Protein AF-A0A7K3YCA8-F1 (afdb_monomer_lite)

Radius of gyration: 22.35 Å; chains: 1; bounding box: 54×28×59 Å

Sequence (114 aa):
MKRETWAVLIVLLLAGAAAYAHATNTTEDYSRYNVGWNGTSNFAGREVRDPGAPILILAPDRPFTAEDVGYLQAFLSDGGRVIIADEDGNANRLLADLGSSMRIRPGNLASLDR

Foldseek 3Di:
DVVVVVVVVVVVVVVVVVVVLVVQADCDAPDPRDPVHCPCVPVPDDDDPDLADAAEAAADPDDDDPVNLVVVLVSVVVVHHYHYHHQPFSCVVSCVSSVHPDTHDHDDPDDPPD

pLDDT: mean 86.01, std 12.38, range [53.5, 98.25]

Secondary structure (DSSP, 8-state):
-HHHHHHHHHHHHHHHHHHHHHHH-B--TT-TTBTT--TTTT--------TTSPEEEES--SPPPHHHHHHHHHHHHTT--EEEE-SS-TTHHHHHHTT-------S----S--

Structure (mmCIF, N/CA/C/O backbone):
data_AF-A0A7K3YCA8-F1
#
_entry.id   AF-A0A7K3YCA8-F1
#
loop_
_atom_site.group_PDB
_atom_site.id
_atom_site.type_symbol
_atom_site.label_atom_id
_atom_site.label_alt_id
_atom_site.label_comp_id
_atom_site.label_asym_id
_atom_site.label_entity_id
_atom_site.label_seq_id
_atom_site.pdbx_PDB_ins_code
_atom_site.Cartn_x
_atom_site.Cartn_y
_atom_site.Cartn_z
_atom_site.occupancy
_atom_site.B_iso_or_equiv
_atom_site.auth_seq_id
_atom_site.auth_comp_id
_atom_site.auth_asym_id
_atom_site.auth_atom_id
_atom_site.pdbx_PDB_model_num
ATOM 1 N N . MET A 1 1 ? 33.140 10.743 -40.208 1.00 62.88 1 MET A N 1
ATOM 2 C CA . MET A 1 1 ? 34.084 10.449 -39.102 1.00 62.88 1 MET A CA 1
ATOM 3 C C . MET A 1 1 ? 33.473 10.743 -37.730 1.00 62.88 1 MET A C 1
ATOM 5 O O . MET A 1 1 ? 33.043 9.813 -37.071 1.00 62.88 1 MET A O 1
ATOM 9 N N . LYS A 1 2 ? 33.330 12.010 -37.292 1.00 83.94 2 LYS A N 1
ATOM 10 C CA . LYS A 1 2 ? 32.815 12.326 -35.934 1.00 83.94 2 LYS A CA 1
ATOM 11 C C . LYS A 1 2 ? 31.417 11.756 -35.645 1.00 83.94 2 LYS A C 1
ATOM 13 O O . LYS A 1 2 ? 31.180 11.252 -34.556 1.00 83.94 2 LYS A O 1
ATOM 18 N N . ARG A 1 3 ? 30.497 11.814 -36.616 1.00 89.81 3 ARG A N 1
ATOM 19 C CA . ARG A 1 3 ? 29.118 11.317 -36.457 1.00 89.81 3 ARG A CA 1
ATOM 20 C C . ARG A 1 3 ? 29.043 9.792 -36.346 1.00 89.81 3 ARG A C 1
ATOM 22 O O . ARG A 1 3 ? 28.285 9.307 -35.518 1.00 89.81 3 ARG A O 1
ATOM 29 N N . GLU A 1 4 ? 29.832 9.051 -37.132 1.00 93.12 4 GLU A N 1
ATOM 30 C CA . GLU A 1 4 ? 29.890 7.587 -36.998 1.00 93.12 4 GLU A CA 1
ATOM 31 C C . GLU A 1 4 ? 30.492 7.189 -35.647 1.00 93.12 4 GLU A C 1
ATOM 33 O O . GLU A 1 4 ? 29.953 6.314 -34.983 1.00 93.12 4 GLU A O 1
ATOM 38 N N . THR A 1 5 ? 31.547 7.877 -35.191 1.00 94.62 5 THR A N 1
ATOM 39 C CA . THR A 1 5 ? 32.124 7.640 -33.859 1.00 94.62 5 THR A CA 1
ATOM 40 C C . THR A 1 5 ? 31.094 7.860 -32.751 1.00 94.62 5 THR A C 1
ATOM 42 O O . THR A 1 5 ? 30.948 7.007 -31.884 1.00 94.62 5 THR A O 1
ATOM 45 N N . TRP A 1 6 ? 30.329 8.956 -32.797 1.00 96.12 6 TRP A N 1
ATOM 46 C CA . TRP A 1 6 ? 29.247 9.197 -31.835 1.00 96.12 6 TRP A CA 1
ATOM 47 C C . TRP A 1 6 ? 28.152 8.132 -31.899 1.00 96.12 6 TRP A C 1
ATOM 49 O O . TRP A 1 6 ? 27.695 7.675 -30.855 1.00 96.12 6 TRP A O 1
ATOM 59 N N . ALA A 1 7 ? 27.761 7.703 -33.101 1.00 96.50 7 ALA A N 1
ATOM 60 C CA . ALA A 1 7 ? 26.775 6.640 -33.265 1.00 96.50 7 ALA A CA 1
ATOM 61 C C . ALA A 1 7 ? 27.259 5.324 -32.637 1.00 96.50 7 ALA A C 1
ATOM 63 O O . ALA A 1 7 ? 26.520 4.703 -31.879 1.00 96.50 7 ALA A O 1
ATOM 64 N N . VAL A 1 8 ? 28.515 4.936 -32.881 1.00 97.19 8 VAL A N 1
ATOM 65 C CA . VAL A 1 8 ? 29.123 3.741 -32.276 1.00 97.19 8 VAL A CA 1
ATOM 66 C C . VAL A 1 8 ? 29.162 3.854 -30.752 1.00 97.19 8 VAL A C 1
ATOM 68 O O . VAL A 1 8 ? 28.784 2.911 -30.065 1.00 97.19 8 VAL A O 1
ATOM 71 N N . LEU A 1 9 ? 29.557 5.009 -30.208 1.00 97.44 9 LEU A N 1
ATOM 72 C CA . LEU A 1 9 ? 29.592 5.225 -28.759 1.00 97.44 9 LEU A CA 1
ATOM 73 C C . LEU A 1 9 ? 28.202 5.119 -28.119 1.00 97.44 9 LEU A C 1
ATOM 75 O O . LEU A 1 9 ? 28.067 4.494 -27.071 1.00 97.44 9 LEU A O 1
ATOM 79 N N . ILE A 1 10 ? 27.168 5.678 -28.754 1.00 97.81 10 ILE A N 1
ATOM 80 C CA . ILE A 1 10 ? 25.784 5.568 -28.273 1.00 97.81 10 ILE A CA 1
ATOM 81 C C . ILE A 1 10 ? 25.324 4.108 -28.293 1.00 97.81 10 ILE A C 1
ATOM 83 O O . ILE A 1 10 ? 24.750 3.641 -27.314 1.00 97.81 10 ILE A O 1
ATOM 87 N N . VAL A 1 11 ? 25.607 3.369 -29.369 1.00 98.06 11 VAL A N 1
ATOM 88 C CA . VAL A 1 11 ? 25.250 1.945 -29.463 1.00 98.06 11 VAL A CA 1
ATOM 89 C C . VAL A 1 11 ? 25.939 1.132 -28.369 1.00 98.06 11 VAL A C 1
ATOM 91 O O . VAL A 1 11 ? 25.283 0.330 -27.710 1.00 98.06 11 VAL A O 1
ATOM 94 N N . LEU A 1 12 ? 27.232 1.364 -28.125 1.00 98.12 12 LEU A N 1
ATOM 95 C CA . LEU A 1 12 ? 27.971 0.685 -27.058 1.00 98.12 12 LEU A CA 1
ATOM 96 C C . LEU A 1 12 ? 27.422 1.027 -25.668 1.00 98.12 12 LEU A C 1
ATOM 98 O O . LEU A 1 12 ? 27.290 0.134 -24.834 1.00 98.12 12 LEU A O 1
ATOM 102 N N . LEU A 1 13 ? 27.058 2.290 -25.429 1.00 98.25 13 LEU A N 1
ATOM 103 C CA . LEU A 1 13 ? 26.440 2.720 -24.175 1.00 98.25 13 LEU A CA 1
ATOM 104 C C . LEU A 1 13 ? 25.092 2.017 -23.947 1.00 98.25 13 LEU A C 1
ATOM 106 O O . LEU A 1 13 ? 24.854 1.486 -22.865 1.00 98.25 13 LEU A O 1
ATOM 110 N N . LEU A 1 14 ? 24.231 1.975 -24.968 1.00 98.19 14 LEU A N 1
ATOM 111 C CA . LEU A 1 14 ? 22.928 1.308 -24.895 1.00 98.19 14 LEU A CA 1
ATOM 112 C C . LEU A 1 14 ? 23.073 -0.205 -24.690 1.00 98.19 14 LEU A C 1
ATOM 114 O O . LEU A 1 14 ? 22.373 -0.776 -23.857 1.00 98.19 14 LEU A O 1
ATOM 118 N N . ALA A 1 15 ? 24.004 -0.848 -25.399 1.00 97.75 15 ALA A N 1
ATOM 119 C CA . ALA A 1 15 ? 24.292 -2.270 -25.231 1.00 97.75 15 ALA A CA 1
ATOM 120 C C . ALA A 1 15 ? 24.815 -2.579 -23.819 1.00 97.75 15 ALA A C 1
ATOM 122 O O . ALA A 1 15 ? 24.367 -3.537 -23.193 1.00 97.75 15 ALA A O 1
ATOM 123 N N . GLY A 1 16 ? 25.711 -1.738 -23.292 1.00 98.06 16 GLY A N 1
ATOM 124 C CA . GLY A 1 16 ? 26.203 -1.847 -21.920 1.00 98.06 16 GLY A CA 1
ATOM 125 C C . GLY A 1 16 ? 25.090 -1.684 -20.883 1.00 98.06 16 GLY A C 1
ATOM 126 O O . GLY A 1 16 ? 25.000 -2.485 -19.956 1.00 98.06 16 GLY A O 1
ATOM 127 N N . ALA A 1 17 ? 24.199 -0.706 -21.068 1.00 96.38 17 ALA A N 1
ATOM 128 C CA . ALA A 1 17 ? 23.043 -0.506 -20.196 1.00 96.38 17 ALA A CA 1
ATOM 129 C C . ALA A 1 17 ? 22.078 -1.705 -20.224 1.00 96.38 17 ALA A C 1
ATOM 131 O O . ALA A 1 17 ? 21.619 -2.145 -19.171 1.00 96.38 17 ALA A O 1
ATOM 132 N N . ALA A 1 18 ? 21.813 -2.272 -21.406 1.00 94.00 18 ALA A N 1
ATOM 133 C CA . ALA A 1 18 ? 20.970 -3.457 -21.553 1.00 94.00 18 ALA A CA 1
ATOM 134 C C . ALA A 1 18 ? 21.592 -4.697 -20.888 1.00 94.00 18 ALA A C 1
ATOM 136 O O . ALA A 1 18 ? 20.906 -5.412 -20.158 1.00 94.00 18 ALA A O 1
ATOM 137 N N . ALA A 1 19 ? 22.894 -4.929 -21.088 1.00 95.19 19 ALA A N 1
ATOM 138 C CA . ALA A 1 19 ? 23.615 -6.028 -20.451 1.00 95.19 19 ALA A CA 1
ATOM 139 C C . ALA A 1 19 ? 23.637 -5.889 -18.921 1.00 95.19 19 ALA A C 1
ATOM 141 O O . ALA A 1 19 ? 23.417 -6.870 -18.214 1.00 95.19 19 ALA A O 1
ATOM 142 N N . TYR A 1 20 ? 23.842 -4.670 -18.413 1.00 94.44 20 TYR A N 1
ATOM 143 C CA . TYR A 1 20 ? 23.772 -4.382 -16.983 1.00 94.44 20 TYR A CA 1
ATOM 144 C C . TYR A 1 20 ? 22.381 -4.691 -16.420 1.00 94.44 20 TYR A C 1
ATOM 146 O O . TYR A 1 20 ? 22.271 -5.476 -15.486 1.00 94.44 20 TYR A O 1
ATOM 154 N N . ALA A 1 21 ? 21.318 -4.160 -17.037 1.00 89.25 21 ALA A N 1
ATOM 155 C CA . ALA A 1 21 ? 19.945 -4.407 -16.601 1.00 89.25 21 ALA A CA 1
ATOM 156 C C . ALA A 1 21 ? 19.571 -5.900 -16.623 1.00 89.25 21 ALA A C 1
ATOM 158 O O . ALA A 1 21 ? 18.866 -6.360 -15.731 1.00 89.25 21 ALA A O 1
ATOM 159 N N . HIS A 1 22 ? 20.053 -6.662 -17.610 1.00 87.31 22 HIS A N 1
ATOM 160 C CA . HIS A 1 22 ? 19.850 -8.111 -17.670 1.00 87.31 22 HIS A CA 1
ATOM 161 C C . HIS A 1 22 ? 20.590 -8.857 -16.550 1.00 87.31 22 HIS A C 1
ATOM 163 O O . HIS A 1 22 ? 20.051 -9.802 -15.989 1.00 87.31 22 HIS A O 1
ATOM 169 N N . ALA A 1 23 ? 21.809 -8.430 -16.208 1.00 90.50 23 ALA A N 1
ATOM 170 C CA . ALA A 1 23 ? 22.617 -9.073 -15.174 1.00 90.50 23 ALA A CA 1
ATOM 171 C C . ALA A 1 23 ? 22.171 -8.732 -13.741 1.00 90.50 23 ALA A C 1
ATOM 173 O O . ALA A 1 23 ? 22.493 -9.476 -12.816 1.00 90.50 23 ALA A O 1
ATOM 174 N N . THR A 1 24 ? 21.475 -7.608 -13.538 1.00 87.62 24 THR A N 1
ATOM 175 C CA . THR A 1 24 ? 21.082 -7.134 -12.198 1.00 87.62 24 THR A CA 1
ATOM 176 C C . THR A 1 24 ? 19.604 -7.301 -11.870 1.00 87.62 24 THR A C 1
ATOM 178 O O . THR A 1 24 ? 19.228 -7.075 -10.722 1.00 87.62 24 THR A O 1
ATOM 181 N N . ASN A 1 25 ? 18.772 -7.671 -12.844 1.00 87.38 25 ASN A N 1
ATOM 182 C CA . ASN A 1 25 ? 17.342 -7.891 -12.648 1.00 87.38 25 ASN A CA 1
ATOM 183 C C . ASN A 1 25 ? 16.977 -9.350 -12.931 1.00 87.38 25 ASN A C 1
ATOM 185 O O . ASN A 1 25 ? 17.675 -10.057 -13.651 1.00 87.38 25 ASN A O 1
ATOM 189 N N . THR A 1 26 ? 15.846 -9.792 -12.394 1.00 83.19 26 THR A N 1
ATOM 190 C CA . THR A 1 26 ? 15.267 -11.109 -12.685 1.00 83.19 26 THR A CA 1
ATOM 191 C C . THR A 1 26 ? 13.787 -10.974 -13.019 1.00 83.19 26 THR A C 1
ATOM 193 O O . THR A 1 26 ? 13.174 -9.950 -12.744 1.00 83.19 26 THR A O 1
ATOM 196 N N . THR A 1 27 ? 13.204 -12.004 -13.618 1.00 84.06 27 THR A N 1
ATOM 197 C CA . THR A 1 27 ? 11.750 -12.132 -13.785 1.00 84.06 27 THR A CA 1
ATOM 198 C C . THR A 1 27 ? 11.150 -13.138 -12.806 1.00 84.06 27 THR A C 1
ATOM 200 O O . THR A 1 27 ? 9.968 -13.439 -12.909 1.00 84.06 27 THR A O 1
ATOM 203 N N . GLU A 1 28 ? 11.950 -13.696 -11.890 1.00 82.81 28 GLU A N 1
ATOM 204 C CA . GLU A 1 28 ? 11.463 -14.620 -10.864 1.00 82.81 28 GLU A CA 1
ATOM 205 C C . GLU A 1 28 ? 10.425 -13.947 -9.955 1.00 82.81 28 GLU A C 1
ATOM 207 O O . GLU A 1 28 ? 10.622 -12.824 -9.471 1.00 82.81 28 GLU A O 1
ATOM 212 N N . ASP A 1 29 ? 9.322 -14.655 -9.713 1.00 78.56 29 ASP A N 1
ATOM 213 C CA . ASP A 1 29 ? 8.256 -14.215 -8.817 1.00 78.56 29 ASP A CA 1
ATOM 214 C C . ASP A 1 29 ? 8.797 -13.983 -7.401 1.00 78.56 29 ASP A C 1
ATOM 216 O O . ASP A 1 29 ? 9.639 -14.736 -6.909 1.00 78.56 29 ASP A O 1
ATOM 220 N N . TYR A 1 30 ? 8.301 -12.942 -6.730 1.00 72.06 30 TYR A N 1
ATOM 221 C CA . TYR A 1 30 ? 8.695 -12.571 -5.359 1.00 72.06 30 TYR A CA 1
ATOM 222 C C . TYR A 1 30 ? 10.195 -12.273 -5.152 1.00 72.06 30 TYR A C 1
ATOM 224 O O . TYR A 1 30 ? 10.638 -12.118 -4.010 1.00 72.06 30 TYR A O 1
ATOM 232 N N . SER A 1 31 ? 10.995 -12.143 -6.217 1.00 77.19 31 SER A N 1
ATOM 233 C CA . SER A 1 31 ? 12.390 -11.708 -6.102 1.00 77.19 31 SER A CA 1
ATOM 234 C C . SER A 1 31 ? 12.500 -10.193 -6.001 1.00 77.19 31 SER A C 1
ATOM 236 O O . SER A 1 31 ? 11.951 -9.465 -6.823 1.00 77.19 31 SER A O 1
ATOM 238 N N . ARG A 1 32 ? 13.264 -9.686 -5.026 1.00 74.12 32 ARG A N 1
ATOM 239 C CA . ARG A 1 32 ? 13.506 -8.237 -4.852 1.00 74.12 32 ARG A CA 1
ATOM 240 C C . ARG A 1 32 ? 14.195 -7.571 -6.053 1.00 74.12 32 ARG A C 1
ATOM 242 O O . ARG A 1 32 ? 14.271 -6.349 -6.103 1.00 74.12 32 ARG A O 1
ATOM 249 N N . TYR A 1 33 ? 14.744 -8.373 -6.967 1.00 77.69 33 TYR A N 1
ATOM 250 C CA . TYR A 1 33 ? 15.376 -7.930 -8.212 1.00 77.69 33 TYR A CA 1
ATOM 251 C C . TYR A 1 33 ? 14.419 -8.007 -9.413 1.00 77.69 33 TYR A C 1
ATOM 253 O O . TYR A 1 33 ? 14.824 -7.747 -10.546 1.00 77.69 33 TYR A O 1
ATOM 261 N N . ASN A 1 34 ? 13.156 -8.376 -9.186 1.00 81.62 34 ASN A N 1
ATOM 262 C CA . ASN A 1 34 ? 12.116 -8.330 -10.198 1.00 81.62 34 ASN A CA 1
ATOM 263 C C . ASN A 1 34 ? 11.534 -6.921 -10.303 1.00 81.62 34 ASN A C 1
ATOM 265 O O . ASN A 1 34 ? 10.777 -6.475 -9.446 1.00 81.62 34 ASN A O 1
ATOM 269 N N . VAL A 1 35 ? 11.892 -6.224 -11.383 1.00 76.62 35 VAL A N 1
ATOM 270 C CA . VAL A 1 35 ? 11.429 -4.855 -11.671 1.00 76.62 35 VAL A CA 1
ATOM 271 C C . VAL A 1 35 ? 9.932 -4.773 -11.975 1.00 7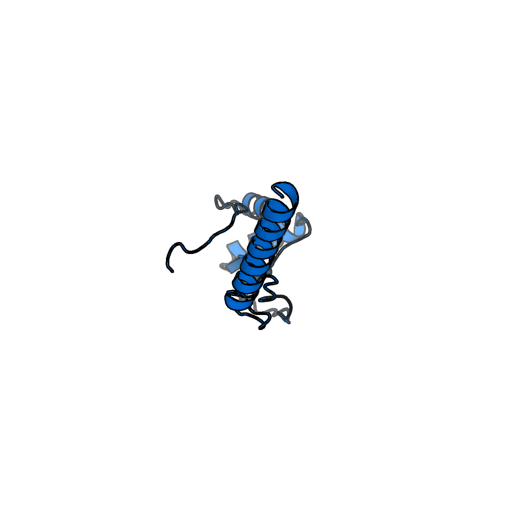6.62 35 VAL A C 1
ATOM 273 O O . VAL A 1 35 ? 9.357 -3.697 -11.874 1.00 76.62 35 VAL A O 1
ATOM 276 N N . GLY A 1 36 ? 9.298 -5.894 -12.327 1.00 74.62 36 GLY A N 1
ATOM 277 C CA . GLY A 1 36 ? 7.847 -6.020 -12.461 1.00 74.62 36 GLY A CA 1
ATOM 278 C C . GLY A 1 36 ? 7.172 -6.557 -11.199 1.00 74.62 36 GLY A C 1
ATOM 279 O O . GLY A 1 36 ? 6.093 -7.124 -11.329 1.00 74.62 36 GLY A O 1
ATOM 280 N N . TRP A 1 37 ? 7.843 -6.454 -10.038 1.00 68.88 37 TRP A N 1
ATOM 281 C CA . TRP A 1 37 ? 7.479 -7.022 -8.734 1.00 68.88 37 TRP A CA 1
ATOM 282 C C . TRP A 1 37 ? 6.000 -7.396 -8.608 1.00 68.88 37 TRP A C 1
ATOM 284 O O . TRP A 1 37 ? 5.119 -6.545 -8.514 1.00 68.88 37 TRP A O 1
ATOM 294 N N . ASN A 1 38 ? 5.748 -8.699 -8.553 1.00 67.12 38 ASN A N 1
ATOM 295 C CA . ASN A 1 38 ? 4.413 -9.281 -8.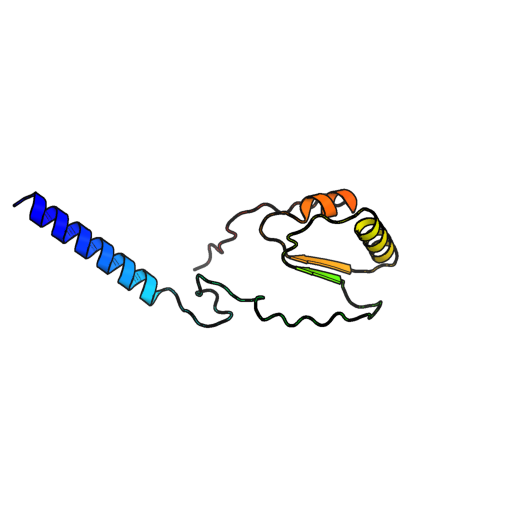497 1.00 67.12 38 ASN A CA 1
ATOM 296 C C . ASN A 1 38 ? 4.096 -9.892 -7.122 1.00 67.12 38 ASN A C 1
ATOM 298 O O . ASN A 1 38 ? 3.284 -10.813 -7.007 1.00 67.12 38 ASN A O 1
ATOM 302 N N . GLY A 1 39 ? 4.761 -9.409 -6.067 1.00 65.88 39 GLY A N 1
ATOM 303 C CA . GLY A 1 39 ? 4.822 -10.090 -4.773 1.00 65.88 39 GLY A CA 1
ATOM 304 C C . GLY A 1 39 ? 3.482 -10.295 -4.059 1.00 65.88 39 GLY A C 1
ATOM 305 O O . GLY A 1 39 ? 3.383 -11.130 -3.165 1.00 65.88 39 GLY A O 1
ATOM 306 N N . THR A 1 40 ? 2.438 -9.570 -4.455 1.00 64.88 40 THR A N 1
ATOM 307 C CA . THR A 1 40 ? 1.058 -9.778 -3.995 1.00 64.88 40 THR A CA 1
ATOM 308 C C . THR A 1 40 ? 0.080 -10.064 -5.134 1.00 64.88 40 THR A C 1
ATOM 310 O O . THR A 1 40 ? -1.101 -10.272 -4.877 1.00 64.88 40 THR A O 1
ATOM 313 N N . SER A 1 41 ? 0.535 -10.145 -6.387 1.00 63.50 41 SER A N 1
ATOM 314 C CA . SER A 1 41 ? -0.330 -10.370 -7.557 1.00 63.50 41 SER A CA 1
ATOM 315 C C . SER A 1 41 ? -1.035 -11.726 -7.517 1.00 63.50 41 SER A C 1
ATOM 317 O O . SER A 1 41 ? -2.143 -11.863 -8.021 1.00 63.50 41 SER A O 1
ATOM 319 N N . ASN A 1 42 ? -0.404 -12.711 -6.873 1.00 59.16 42 ASN A N 1
ATOM 320 C CA . ASN A 1 42 ? -0.968 -14.033 -6.604 1.00 59.16 42 ASN A CA 1
ATOM 321 C C . ASN A 1 42 ? -1.451 -14.180 -5.149 1.00 59.16 42 ASN A C 1
ATOM 323 O O . ASN A 1 42 ? -1.649 -15.306 -4.687 1.00 59.16 42 ASN A O 1
ATOM 327 N N . PHE A 1 43 ? -1.618 -13.081 -4.397 1.00 67.12 43 PHE A N 1
ATOM 328 C CA . PHE A 1 43 ? -2.221 -13.136 -3.067 1.00 67.12 43 PHE A CA 1
ATOM 329 C C . PHE A 1 43 ? -3.690 -13.550 -3.205 1.00 67.12 43 PHE A C 1
ATOM 331 O O . PHE A 1 43 ? -4.598 -12.729 -3.302 1.00 67.12 43 PHE A O 1
ATOM 338 N N . ALA A 1 44 ? -3.923 -14.862 -3.201 1.00 58.62 44 ALA A N 1
ATOM 339 C CA . ALA A 1 44 ? -5.234 -15.479 -3.092 1.00 58.62 44 ALA A CA 1
ATOM 340 C C . ALA A 1 44 ? -5.712 -15.391 -1.634 1.00 58.62 44 ALA A C 1
ATOM 342 O O . ALA A 1 44 ? -5.910 -16.400 -0.954 1.00 58.62 44 ALA A O 1
ATOM 343 N N . GLY A 1 45 ? -5.823 -14.165 -1.120 1.00 62.19 45 GLY A N 1
ATOM 344 C CA . GLY A 1 45 ? -6.387 -13.912 0.195 1.00 62.19 45 GLY A CA 1
ATOM 345 C C . GLY A 1 45 ? -7.818 -14.431 0.238 1.00 62.19 45 GLY A C 1
ATOM 346 O O . GLY A 1 45 ? -8.652 -14.055 -0.581 1.00 62.19 45 GLY A O 1
ATOM 347 N N . ARG A 1 46 ? -8.114 -15.313 1.192 1.00 62.16 46 ARG A N 1
ATOM 348 C CA . ARG A 1 46 ? -9.493 -15.672 1.522 1.00 62.16 46 ARG A CA 1
ATOM 349 C C . ARG A 1 46 ? -9.980 -14.709 2.594 1.00 62.16 46 ARG A C 1
ATOM 351 O O . ARG A 1 46 ? -9.284 -14.521 3.588 1.00 62.16 46 ARG A O 1
ATOM 358 N N . GLU A 1 47 ? -11.176 -14.152 2.427 1.00 65.00 47 GLU A N 1
ATOM 359 C CA . GLU A 1 47 ? -11.855 -13.449 3.517 1.00 65.00 47 GLU A CA 1
ATOM 360 C C . GLU A 1 47 ? -12.043 -14.433 4.680 1.00 65.00 47 GLU A C 1
ATOM 362 O O . GLU A 1 47 ? -12.742 -15.443 4.563 1.00 65.00 47 GLU A O 1
ATOM 367 N N . VAL A 1 48 ? -11.361 -14.177 5.794 1.00 66.62 48 VAL A N 1
ATOM 368 C CA . VAL A 1 48 ? -11.521 -14.940 7.030 1.00 66.62 48 VAL A CA 1
ATOM 369 C C . VAL A 1 48 ? -12.339 -14.085 7.983 1.00 66.62 48 VAL A C 1
ATOM 371 O O . VAL A 1 48 ? -11.895 -13.024 8.408 1.00 66.62 48 VAL A O 1
ATOM 374 N N . ARG A 1 49 ? -13.535 -14.559 8.335 1.00 64.62 49 ARG A N 1
ATOM 375 C CA . ARG A 1 49 ? -14.372 -13.955 9.379 1.00 64.62 49 ARG A CA 1
ATOM 376 C C . ARG A 1 49 ? -14.031 -14.571 10.728 1.00 64.62 49 ARG A C 1
ATOM 378 O O . ARG A 1 49 ? -14.831 -15.296 11.310 1.00 64.62 49 ARG A O 1
ATOM 385 N N . ASP A 1 50 ? -12.808 -14.327 11.172 1.00 73.56 50 ASP A N 1
ATOM 386 C CA . ASP A 1 50 ? -12.382 -14.614 12.536 1.00 73.56 50 ASP A CA 1
ATOM 387 C C . ASP A 1 50 ? -12.334 -13.279 13.292 1.00 73.56 50 ASP A C 1
ATOM 389 O O . ASP A 1 50 ? -11.522 -12.424 12.934 1.00 73.56 50 ASP A O 1
ATOM 393 N N . PRO A 1 51 ? -13.190 -13.064 14.307 1.00 67.94 51 PRO A N 1
ATOM 394 C CA . PRO A 1 51 ? -13.222 -11.810 15.056 1.00 67.94 51 PRO A CA 1
ATOM 395 C C . PRO A 1 51 ? -11.898 -11.475 15.767 1.00 67.94 51 PRO A C 1
ATOM 397 O O . PRO A 1 51 ? -11.697 -10.321 16.135 1.00 67.94 51 PRO A O 1
ATOM 400 N N . GLY A 1 52 ? -10.979 -12.436 15.944 1.00 77.50 52 GLY A N 1
ATOM 401 C CA . GLY A 1 52 ? -9.635 -12.183 16.482 1.00 77.50 52 GLY A CA 1
ATOM 402 C C . GLY A 1 52 ? -8.562 -11.856 15.432 1.00 77.50 52 GLY A C 1
ATOM 403 O O . GLY A 1 52 ? -7.465 -11.390 15.786 1.00 77.50 52 GLY A O 1
ATOM 404 N N . ALA A 1 53 ? -8.839 -12.106 14.149 1.00 86.75 53 ALA A N 1
ATOM 405 C CA . ALA A 1 53 ? -7.883 -11.901 13.070 1.00 86.75 53 ALA A CA 1
ATOM 406 C C . ALA A 1 53 ? -7.781 -10.416 12.679 1.00 86.75 53 ALA A C 1
ATOM 408 O O . ALA A 1 53 ? -8.768 -9.684 12.734 1.00 86.75 53 ALA A O 1
ATOM 409 N N . PRO A 1 54 ? -6.589 -9.939 12.278 1.00 90.31 54 PRO A N 1
ATOM 410 C CA . PRO A 1 54 ? -6.451 -8.588 11.759 1.00 90.31 54 PRO A CA 1
ATOM 411 C C . PRO A 1 54 ? -7.140 -8.440 10.396 1.00 90.31 54 PRO A C 1
ATOM 413 O O . PRO A 1 54 ? -7.101 -9.348 9.565 1.00 90.31 54 PRO A O 1
ATOM 416 N N . ILE A 1 55 ? -7.695 -7.257 10.137 1.00 91.25 55 ILE A N 1
ATOM 417 C CA . ILE A 1 55 ? -8.174 -6.867 8.807 1.00 91.25 55 ILE A CA 1
ATOM 418 C C . ILE A 1 55 ? -6.981 -6.362 7.995 1.00 91.25 55 ILE A C 1
ATOM 420 O O . ILE A 1 55 ? -6.270 -5.462 8.439 1.00 91.25 55 ILE A O 1
ATOM 424 N N . LEU A 1 56 ? -6.777 -6.920 6.800 1.00 90.62 56 LEU A N 1
ATOM 425 C CA . LEU A 1 56 ? -5.769 -6.466 5.844 1.00 90.62 56 LEU A CA 1
ATOM 426 C C . LEU A 1 56 ? -6.429 -5.641 4.735 1.00 90.62 56 LEU A C 1
ATOM 428 O O . LEU A 1 56 ? -7.294 -6.139 4.018 1.00 90.62 56 LEU A O 1
ATOM 432 N N . ILE A 1 57 ? -5.972 -4.404 4.568 1.00 91.25 57 ILE A N 1
ATOM 433 C CA . ILE A 1 57 ? -6.290 -3.534 3.436 1.00 91.25 57 ILE A CA 1
ATOM 434 C C . ILE A 1 57 ? -5.031 -3.451 2.577 1.00 91.25 57 ILE A C 1
ATOM 436 O O . ILE A 1 57 ? -4.013 -2.920 3.021 1.00 91.25 57 ILE A O 1
ATOM 440 N N . LEU A 1 58 ? -5.096 -3.994 1.366 1.00 88.31 58 LEU A N 1
ATOM 441 C CA . LEU A 1 58 ? -3.959 -4.105 0.458 1.00 88.31 58 LEU A CA 1
ATOM 442 C C . LEU A 1 58 ? -4.242 -3.340 -0.833 1.00 88.31 58 LEU A C 1
ATOM 444 O O . LEU A 1 58 ? -5.269 -3.588 -1.457 1.00 88.31 58 LEU A O 1
ATOM 448 N N . ALA A 1 59 ? -3.323 -2.448 -1.210 1.00 87.19 59 ALA A N 1
ATOM 449 C CA . ALA A 1 59 ? -3.353 -1.647 -2.434 1.00 87.19 59 ALA A CA 1
ATOM 450 C C . ALA A 1 59 ? -4.755 -1.081 -2.754 1.00 87.19 59 ALA A C 1
ATOM 452 O O . ALA A 1 59 ? -5.312 -1.379 -3.811 1.00 87.19 59 ALA A O 1
ATOM 453 N N . PRO A 1 60 ? -5.376 -0.315 -1.831 1.00 91.00 60 PRO A N 1
ATOM 454 C CA . PRO A 1 60 ? -6.709 0.217 -2.062 1.00 91.00 60 PRO A CA 1
ATOM 455 C C . PRO A 1 60 ? -6.691 1.173 -3.257 1.00 91.00 60 PRO A C 1
ATOM 457 O O . PRO 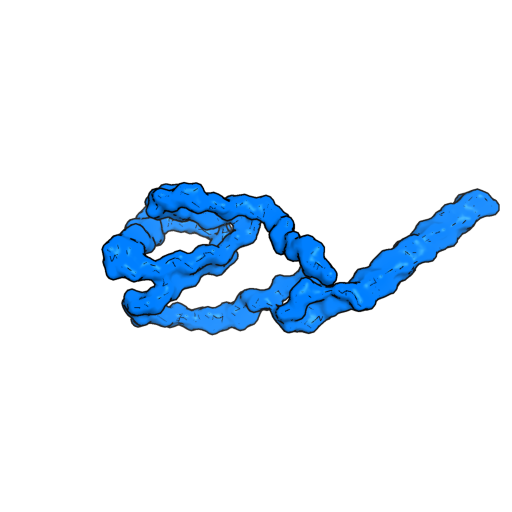A 1 60 ? -5.909 2.119 -3.294 1.00 91.00 60 PRO A O 1
ATOM 460 N N . ASP A 1 61 ? -7.586 0.946 -4.210 1.00 89.25 61 ASP A N 1
ATOM 461 C CA . ASP A 1 61 ? -7.718 1.715 -5.454 1.00 89.25 61 ASP A CA 1
ATOM 462 C C . ASP A 1 61 ? -9.035 2.508 -5.529 1.00 89.25 61 ASP A C 1
ATOM 464 O O . ASP A 1 61 ? -9.239 3.326 -6.429 1.00 89.25 61 ASP A O 1
ATOM 468 N N . ARG A 1 62 ? -9.929 2.303 -4.553 1.00 89.94 62 ARG A N 1
ATOM 469 C CA . ARG A 1 62 ? -11.224 2.976 -4.441 1.00 89.94 62 ARG A CA 1
ATOM 470 C C . ARG A 1 62 ? -11.378 3.719 -3.111 1.00 89.94 62 ARG A C 1
ATOM 472 O O . ARG A 1 62 ? -10.831 3.289 -2.095 1.00 89.94 62 ARG A O 1
ATOM 479 N N . PRO A 1 63 ? -12.175 4.800 -3.077 1.00 90.38 63 PRO A N 1
ATOM 480 C CA . PRO A 1 63 ? -12.511 5.474 -1.830 1.00 90.38 63 PRO A CA 1
ATOM 481 C C . PRO A 1 63 ? -13.261 4.563 -0.849 1.00 90.38 63 PRO A C 1
ATOM 483 O O . PRO A 1 63 ? -14.080 3.733 -1.253 1.00 90.38 63 PRO A O 1
ATOM 486 N N . PHE A 1 64 ? -13.027 4.788 0.445 1.00 94.56 64 PHE A N 1
ATOM 487 C CA . PHE A 1 64 ? -13.799 4.190 1.535 1.00 94.56 64 PHE A CA 1
ATOM 488 C C . PHE A 1 64 ? -15.081 4.985 1.778 1.00 94.56 64 PHE A C 1
ATOM 490 O O . PHE A 1 64 ? -15.088 6.219 1.732 1.00 94.56 64 PHE A O 1
ATOM 497 N N . THR A 1 65 ? -16.170 4.271 2.028 1.00 95.94 65 THR A N 1
ATOM 498 C CA . THR A 1 65 ? -17.467 4.855 2.369 1.00 95.94 65 THR A CA 1
ATOM 499 C C . THR A 1 65 ? -17.547 5.184 3.860 1.00 95.94 65 THR A C 1
ATOM 501 O O . THR A 1 65 ? -16.748 4.708 4.665 1.00 95.94 65 THR A O 1
ATOM 504 N N . ALA A 1 66 ? -18.543 5.979 4.256 1.00 96.19 66 ALA A N 1
ATOM 505 C CA . ALA A 1 66 ? -18.801 6.242 5.672 1.00 96.19 66 ALA A CA 1
ATOM 506 C C . ALA A 1 66 ? -19.146 4.959 6.456 1.00 96.19 66 ALA A C 1
ATOM 508 O O . ALA A 1 66 ? -18.820 4.857 7.636 1.00 96.19 66 ALA A O 1
ATOM 509 N N . GLU A 1 67 ? -19.771 3.979 5.797 1.00 96.38 67 GLU A N 1
ATOM 510 C CA . GLU A 1 67 ? -20.065 2.669 6.380 1.00 96.38 67 GLU A CA 1
ATOM 511 C C . GLU A 1 67 ? -18.780 1.867 6.626 1.00 96.38 67 GLU A C 1
ATOM 513 O O . GLU A 1 67 ? -18.581 1.376 7.737 1.00 96.38 67 GLU A O 1
ATOM 518 N N . ASP A 1 68 ? -17.869 1.824 5.641 1.00 95.38 68 ASP A N 1
ATOM 519 C CA . ASP A 1 68 ? -16.556 1.177 5.789 1.00 95.38 68 ASP A CA 1
ATOM 520 C C . ASP A 1 68 ? -15.790 1.765 6.987 1.00 95.38 68 ASP A C 1
ATOM 522 O O . ASP A 1 68 ? -15.252 1.036 7.821 1.00 95.38 68 ASP A O 1
ATOM 526 N N . VAL A 1 69 ? -15.772 3.098 7.099 1.00 97.12 69 VAL A N 1
ATOM 527 C CA . VAL A 1 69 ? -15.111 3.809 8.201 1.00 97.12 69 VAL A CA 1
ATOM 528 C C . VAL A 1 69 ? -15.761 3.471 9.542 1.00 97.12 69 VAL A C 1
ATOM 530 O O . VAL A 1 69 ? -15.049 3.132 10.485 1.00 97.12 69 VAL A O 1
ATOM 533 N N . GLY A 1 70 ? -17.093 3.537 9.639 1.00 97.12 70 GLY A N 1
ATOM 534 C CA . GLY A 1 70 ? -17.814 3.251 10.881 1.00 97.12 70 GLY A CA 1
ATOM 535 C C . GLY A 1 70 ? -17.587 1.821 11.376 1.00 97.12 70 GLY A C 1
ATOM 536 O O . GLY A 1 70 ? -17.342 1.607 12.564 1.00 97.12 70 GLY A O 1
ATOM 537 N N . TYR A 1 71 ? -17.581 0.849 10.460 1.00 95.25 71 TYR A N 1
ATOM 538 C CA . TYR A 1 71 ? -17.249 -0.539 10.776 1.00 95.25 71 TYR A CA 1
ATOM 539 C C . TYR A 1 71 ? -15.820 -0.675 11.321 1.00 95.25 71 TYR A C 1
ATOM 541 O O . TYR A 1 71 ? -15.609 -1.285 12.370 1.00 95.25 71 TYR A O 1
ATOM 549 N N . LEU A 1 72 ? -14.835 -0.071 10.649 1.00 95.44 72 LEU A N 1
ATOM 550 C CA . LEU A 1 72 ? -13.434 -0.133 11.070 1.00 95.44 72 LEU A CA 1
ATOM 551 C C . LEU A 1 72 ? -13.188 0.581 12.407 1.00 95.44 72 LEU A C 1
ATOM 553 O O . LEU A 1 72 ? -12.400 0.094 13.216 1.00 95.44 72 LEU A O 1
ATOM 557 N N . GLN A 1 73 ? -13.872 1.697 12.676 1.00 96.56 73 GLN A N 1
ATOM 558 C CA . GLN A 1 73 ? -13.805 2.389 13.968 1.00 96.56 73 GLN A CA 1
ATOM 559 C C . GLN A 1 73 ? -14.331 1.511 15.109 1.00 96.56 73 GLN A C 1
ATOM 561 O O . GLN A 1 73 ? -13.684 1.421 16.155 1.00 96.56 73 GLN A O 1
ATOM 566 N N . ALA A 1 74 ? -15.473 0.843 14.912 1.00 95.31 74 ALA A N 1
ATOM 567 C CA . ALA A 1 74 ? -16.031 -0.080 15.899 1.00 95.31 74 ALA A CA 1
ATOM 568 C C . ALA A 1 74 ? -15.095 -1.275 16.132 1.00 95.31 74 ALA A C 1
ATOM 570 O O . ALA A 1 74 ? -14.751 -1.577 17.271 1.00 95.31 74 ALA A O 1
ATOM 571 N N . PHE A 1 75 ? -14.593 -1.880 15.052 1.00 94.12 75 PHE A N 1
ATOM 572 C CA . PHE A 1 75 ? -13.651 -2.994 15.124 1.00 94.12 75 PHE A CA 1
ATOM 573 C C . PHE A 1 75 ? -12.370 -2.639 15.894 1.00 94.12 75 PHE A C 1
ATOM 575 O O . PHE A 1 75 ? -11.919 -3.411 16.736 1.00 94.12 75 PHE A O 1
ATOM 582 N N . LEU A 1 76 ? -11.793 -1.460 15.647 1.00 94.31 76 LEU A N 1
ATOM 583 C CA . LEU A 1 76 ? -10.632 -0.970 16.396 1.00 94.31 76 LEU A CA 1
ATOM 584 C C . LEU A 1 76 ? -10.966 -0.684 17.868 1.00 94.31 76 LEU A C 1
ATOM 586 O O . LEU A 1 76 ? -10.153 -0.979 18.743 1.00 94.31 76 LEU A O 1
ATOM 590 N N . SER A 1 77 ? -12.153 -0.138 18.148 1.00 94.88 77 SER A N 1
ATOM 591 C CA . SER A 1 77 ? -12.610 0.156 19.516 1.00 94.88 77 SER A CA 1
ATOM 592 C C . SER A 1 77 ? -12.806 -1.112 20.353 1.00 94.88 77 SER A C 1
ATOM 594 O O . SER A 1 77 ? -12.537 -1.095 21.552 1.00 94.88 77 SER A O 1
ATOM 596 N N . ASP A 1 78 ? -13.173 -2.223 19.712 1.00 94.31 78 ASP A N 1
ATOM 597 C CA . ASP A 1 78 ? -13.289 -3.547 20.337 1.00 94.31 78 ASP A CA 1
ATOM 598 C C . ASP A 1 78 ? -11.931 -4.271 20.495 1.00 94.31 78 ASP A C 1
ATOM 600 O O . ASP A 1 78 ? -11.875 -5.420 20.935 1.00 94.31 78 ASP A O 1
ATOM 604 N N . GLY A 1 79 ? -10.812 -3.614 20.162 1.00 93.56 79 GLY A N 1
ATOM 605 C CA . GLY A 1 79 ? -9.456 -4.167 20.275 1.00 93.56 79 GLY A CA 1
ATOM 606 C C . GLY A 1 79 ? -8.957 -4.901 19.025 1.00 93.56 79 GLY A C 1
ATOM 607 O O . GLY A 1 79 ? -7.908 -5.553 19.065 1.00 93.56 79 GLY A O 1
ATOM 608 N N . GLY A 1 80 ? -9.683 -4.794 17.911 1.00 93.94 80 GLY A N 1
ATOM 609 C CA . GLY A 1 80 ? -9.268 -5.292 16.606 1.00 93.94 80 GLY A CA 1
ATOM 610 C C . GLY A 1 80 ? -8.004 -4.607 16.077 1.00 93.94 80 GLY A C 1
ATOM 611 O O . GLY A 1 80 ? -7.530 -3.592 16.589 1.00 93.94 80 GLY A O 1
ATOM 612 N N . ARG A 1 81 ? -7.421 -5.179 15.020 1.00 93.94 81 ARG A N 1
ATOM 613 C CA . ARG A 1 81 ? -6.182 -4.684 14.397 1.00 93.94 81 ARG A CA 1
ATOM 614 C C . ARG A 1 81 ? -6.373 -4.537 12.898 1.00 93.94 81 ARG A C 1
ATOM 616 O O . ARG A 1 81 ? -6.787 -5.487 12.243 1.00 93.94 81 ARG A O 1
ATOM 623 N N . VAL A 1 82 ? -6.025 -3.376 12.356 1.00 93.31 82 VAL A N 1
ATOM 624 C CA . VAL A 1 82 ? -6.060 -3.116 10.911 1.00 93.31 82 VAL A CA 1
ATOM 625 C C . VAL A 1 82 ? -4.630 -2.960 10.407 1.00 93.31 82 VAL A C 1
ATOM 627 O O . VAL A 1 82 ? -3.856 -2.173 10.950 1.00 93.31 82 VAL A O 1
ATOM 630 N N . ILE A 1 83 ? -4.280 -3.719 9.375 1.00 93.50 83 ILE A N 1
ATOM 631 C CA . ILE A 1 83 ? -3.015 -3.623 8.651 1.00 93.50 83 ILE A CA 1
ATOM 632 C C . ILE A 1 83 ? -3.323 -2.974 7.307 1.00 93.50 83 ILE A C 1
ATOM 634 O O . ILE A 1 83 ? -4.153 -3.476 6.552 1.00 93.50 83 ILE A O 1
ATOM 638 N N . ILE A 1 84 ? -2.657 -1.860 7.012 1.00 93.38 84 ILE A N 1
ATOM 639 C CA . ILE A 1 84 ? -2.800 -1.139 5.747 1.00 93.38 84 ILE A CA 1
ATOM 640 C C . ILE A 1 84 ? -1.473 -1.223 5.002 1.00 93.38 84 ILE A C 1
ATOM 642 O O . ILE A 1 84 ? -0.441 -0.808 5.528 1.00 93.38 84 ILE A O 1
ATOM 646 N N . ALA A 1 85 ? -1.517 -1.751 3.785 1.00 90.69 85 ALA A N 1
ATOM 647 C CA . ALA A 1 85 ? -0.404 -1.799 2.852 1.00 90.69 85 ALA A CA 1
ATOM 648 C C . ALA A 1 85 ? -0.803 -1.026 1.590 1.00 90.69 85 ALA A C 1
ATOM 650 O O . ALA A 1 85 ? -1.648 -1.476 0.819 1.00 90.69 85 ALA A O 1
ATOM 651 N N . ASP A 1 86 ? -0.226 0.157 1.419 1.00 90.44 86 ASP A N 1
ATOM 652 C CA . ASP A 1 86 ? -0.531 1.101 0.345 1.00 90.44 86 ASP A CA 1
ATOM 653 C C . ASP A 1 86 ? 0.757 1.847 -0.034 1.00 90.44 86 ASP A C 1
ATOM 655 O O . ASP A 1 86 ? 1.552 2.202 0.840 1.00 90.44 86 ASP A O 1
ATOM 659 N N . GLU A 1 87 ? 0.973 2.025 -1.335 1.00 86.94 87 GLU A N 1
ATOM 660 C CA . GLU A 1 87 ? 2.157 2.667 -1.916 1.00 86.94 87 GLU A CA 1
ATOM 661 C C . GLU A 1 87 ? 1.872 4.079 -2.452 1.00 86.94 87 GLU A C 1
ATOM 663 O O . GLU A 1 87 ? 2.756 4.939 -2.430 1.00 86.94 87 GLU A O 1
ATOM 668 N N . ASP A 1 88 ? 0.623 4.350 -2.842 1.00 90.06 88 ASP A N 1
ATOM 669 C CA . ASP A 1 88 ? 0.200 5.594 -3.496 1.00 90.06 88 ASP A CA 1
ATOM 670 C C . ASP A 1 88 ? -0.434 6.591 -2.518 1.00 90.06 88 ASP A C 1
ATOM 672 O O . ASP A 1 88 ? -0.632 7.770 -2.827 1.00 90.06 88 ASP A O 1
ATOM 676 N N . GLY A 1 89 ? -0.734 6.146 -1.299 1.00 93.06 89 GLY A N 1
ATOM 677 C CA . GLY A 1 89 ? -1.353 6.974 -0.272 1.00 93.06 89 GLY A CA 1
ATOM 678 C C . GLY A 1 89 ? -2.868 7.113 -0.424 1.00 93.06 89 GLY A C 1
ATOM 679 O O . GLY A 1 89 ? -3.455 8.014 0.187 1.00 93.06 89 GLY A O 1
ATOM 680 N N . ASN A 1 90 ? -3.513 6.223 -1.180 1.00 94.31 90 ASN A N 1
ATOM 681 C CA . ASN A 1 90 ? -4.968 6.135 -1.323 1.00 94.31 90 ASN A CA 1
ATOM 682 C C . ASN A 1 90 ? -5.678 5.906 0.026 1.00 94.31 90 ASN A C 1
ATOM 684 O O . ASN A 1 90 ? -6.796 6.378 0.244 1.00 94.31 90 ASN A O 1
ATOM 688 N N . ALA A 1 91 ? -5.009 5.267 0.987 1.00 95.75 91 ALA A N 1
ATOM 689 C CA . ALA A 1 91 ? -5.520 5.033 2.333 1.00 95.75 91 ALA A CA 1
ATOM 690 C C . ALA A 1 91 ? -5.419 6.258 3.260 1.00 95.75 91 ALA A C 1
ATOM 692 O O . ALA A 1 91 ? -5.935 6.225 4.377 1.00 95.75 91 ALA A O 1
ATOM 693 N N . ASN A 1 92 ? -4.787 7.364 2.846 1.00 96.06 92 ASN A N 1
ATOM 694 C CA . ASN A 1 92 ? -4.597 8.526 3.722 1.00 96.06 92 ASN A CA 1
ATOM 695 C C . ASN A 1 92 ? -5.913 9.142 4.204 1.00 96.06 92 ASN A C 1
ATOM 697 O O . ASN A 1 92 ? -5.991 9.612 5.342 1.00 96.06 92 ASN A O 1
ATOM 701 N N . ARG A 1 93 ? -6.950 9.154 3.362 1.00 95.69 93 ARG A N 1
ATOM 702 C CA . ARG A 1 93 ? -8.266 9.639 3.784 1.00 95.69 93 ARG A CA 1
ATOM 703 C C . ARG A 1 93 ? -8.846 8.750 4.883 1.00 95.69 93 ARG A C 1
ATOM 705 O O . ARG A 1 93 ? -9.175 9.267 5.942 1.00 95.69 93 ARG A O 1
ATOM 712 N N . LEU A 1 94 ? -8.824 7.431 4.685 1.00 96.62 94 LEU A N 1
ATOM 713 C CA . LEU A 1 94 ? -9.223 6.461 5.705 1.00 96.62 94 LEU A CA 1
ATOM 714 C C . LEU A 1 94 ? -8.429 6.648 7.005 1.00 96.62 94 LEU A C 1
ATOM 716 O O . LEU A 1 94 ? -9.022 6.727 8.071 1.00 96.62 94 LEU A O 1
ATOM 720 N N . LEU A 1 95 ? -7.100 6.784 6.936 1.00 96.81 95 LEU A N 1
ATOM 721 C CA . LEU A 1 95 ? -6.266 7.034 8.117 1.00 96.81 95 LEU A CA 1
ATOM 722 C C . LEU A 1 95 ? -6.701 8.300 8.875 1.00 96.81 95 LEU A C 1
ATOM 724 O O . LEU A 1 95 ? -6.714 8.289 10.101 1.00 96.81 95 LEU A O 1
ATOM 728 N N . ALA A 1 96 ? -7.080 9.375 8.170 1.00 96.75 96 ALA A N 1
ATOM 729 C CA . ALA A 1 96 ? -7.622 10.581 8.802 1.00 96.75 96 ALA A CA 1
ATOM 730 C C . ALA A 1 96 ? -8.969 10.325 9.476 1.00 96.75 96 ALA A C 1
ATOM 732 O O . ALA A 1 96 ? -9.157 10.722 10.623 1.00 96.75 96 ALA A O 1
ATOM 733 N N . ASP A 1 97 ? -9.869 9.644 8.772 1.00 96.75 97 ASP A N 1
ATOM 734 C CA . ASP A 1 97 ? -11.218 9.351 9.246 1.00 96.75 97 ASP A CA 1
ATOM 735 C C . ASP A 1 97 ? -11.197 8.381 10.449 1.00 96.75 97 ASP A C 1
ATOM 737 O O . ASP A 1 97 ? -12.054 8.450 11.327 1.00 96.75 97 ASP A O 1
ATOM 741 N N . LEU A 1 98 ? -10.166 7.534 10.561 1.00 96.12 98 LEU A N 1
ATOM 742 C CA . LEU A 1 98 ? -9.878 6.699 11.737 1.00 96.12 98 LEU A CA 1
ATOM 743 C C . LEU A 1 98 ? -9.168 7.458 12.879 1.00 96.12 98 LEU A C 1
ATOM 745 O O . LEU A 1 98 ? -8.833 6.858 13.897 1.00 96.12 98 LEU A O 1
ATOM 749 N N . GLY A 1 99 ? -8.902 8.759 12.725 1.00 95.00 99 GLY A N 1
ATOM 750 C CA . GLY A 1 99 ? -8.222 9.584 13.730 1.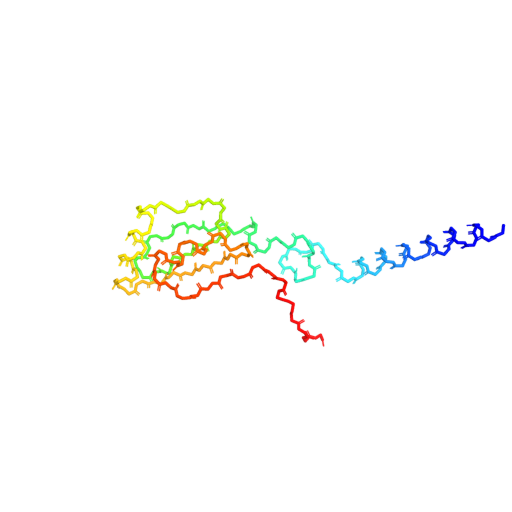00 95.00 99 GLY A CA 1
ATOM 751 C C . GLY A 1 99 ? -6.706 9.370 13.817 1.00 95.00 99 GLY A C 1
ATOM 752 O O . GLY A 1 99 ? -6.073 9.822 14.771 1.00 95.00 99 GLY A O 1
ATOM 753 N N . SER A 1 100 ? -6.098 8.696 12.839 1.00 95.38 100 SER A N 1
ATOM 754 C CA . SER A 1 100 ? -4.658 8.441 12.813 1.00 95.38 100 SER A CA 1
ATOM 755 C C . SER A 1 100 ? -3.862 9.661 12.342 1.00 95.38 100 SER A C 1
ATOM 757 O O . SER A 1 100 ? -4.166 10.308 11.330 1.00 95.38 100 SER A O 1
ATOM 759 N N . SER A 1 101 ? -2.771 9.944 13.054 1.00 95.69 101 SER A N 1
ATOM 760 C CA . SER A 1 101 ? -1.760 10.920 12.638 1.00 95.69 101 SER A CA 1
ATOM 761 C C . SER A 1 101 ? -0.794 10.362 11.587 1.00 95.69 101 SER A C 1
ATOM 763 O O . SER A 1 101 ? -0.084 11.138 10.944 1.00 95.69 101 SER A O 1
ATOM 765 N N . MET A 1 102 ? -0.776 9.040 11.377 1.00 94.88 102 MET A N 1
ATOM 766 C CA . MET A 1 102 ? 0.066 8.406 10.364 1.00 94.88 102 MET A CA 1
ATOM 767 C C . MET A 1 102 ? -0.357 8.827 8.958 1.00 94.88 102 MET A C 1
ATOM 769 O O . MET A 1 102 ? -1.537 9.040 8.669 1.00 94.88 102 MET A O 1
ATOM 773 N N . ARG A 1 103 ? 0.635 8.947 8.074 1.00 94.56 103 ARG A N 1
ATOM 774 C CA . ARG A 1 103 ? 0.449 9.285 6.665 1.00 94.56 103 ARG A CA 1
ATOM 775 C C . ARG A 1 103 ? 1.360 8.426 5.816 1.00 94.56 103 ARG A C 1
ATOM 777 O O . ARG A 1 103 ? 2.549 8.312 6.107 1.00 94.56 103 ARG A O 1
ATOM 784 N N . ILE A 1 104 ? 0.800 7.890 4.747 1.00 93.38 104 ILE A N 1
ATOM 785 C CA . ILE A 1 104 ? 1.542 7.198 3.705 1.00 93.38 104 ILE A CA 1
ATOM 786 C C . ILE A 1 104 ? 2.026 8.262 2.732 1.00 93.38 104 ILE A C 1
ATOM 788 O O . ILE A 1 104 ? 1.241 9.081 2.245 1.00 93.38 104 ILE A O 1
ATOM 792 N N . ARG A 1 105 ? 3.336 8.295 2.502 1.00 91.50 105 ARG A N 1
ATOM 793 C CA . ARG A 1 105 ? 3.948 9.172 1.510 1.00 91.50 105 ARG A CA 1
ATOM 794 C C . ARG A 1 105 ? 4.447 8.312 0.358 1.00 91.50 105 ARG A C 1
ATOM 796 O O . ARG A 1 105 ? 5.302 7.466 0.615 1.00 91.50 105 ARG A O 1
ATOM 803 N N . PRO A 1 106 ? 3.971 8.556 -0.873 1.00 86.69 106 PRO A N 1
ATOM 804 C CA . PRO A 1 106 ? 4.531 7.911 -2.047 1.00 86.69 106 PRO A CA 1
ATOM 805 C C . PRO A 1 106 ? 6.020 8.212 -2.137 1.00 86.69 106 PRO A C 1
ATOM 807 O O . PRO A 1 106 ? 6.452 9.354 -1.941 1.00 86.69 106 PRO A O 1
ATOM 810 N N . GLY A 1 107 ? 6.810 7.188 -2.419 1.00 81.31 107 GLY A N 1
ATOM 811 C CA . GLY A 1 107 ? 8.246 7.347 -2.543 1.00 81.31 107 GLY A CA 1
ATOM 812 C C . GLY A 1 107 ? 8.976 6.020 -2.565 1.00 81.31 107 GLY A C 1
ATOM 813 O O . GLY A 1 107 ? 8.547 5.034 -1.972 1.00 81.31 107 GLY A O 1
ATOM 814 N N . ASN A 1 108 ? 10.121 6.018 -3.241 1.00 73.69 108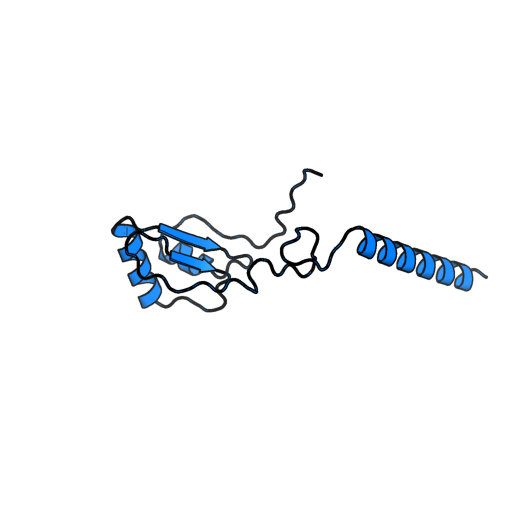 ASN A N 1
ATOM 815 C CA . ASN A 1 108 ? 10.999 4.865 -3.243 1.00 73.69 108 ASN A CA 1
ATOM 816 C C . ASN A 1 108 ? 11.671 4.734 -1.869 1.00 73.69 108 ASN A C 1
ATOM 818 O O . ASN A 1 108 ? 12.557 5.518 -1.522 1.00 73.69 108 ASN A O 1
ATOM 822 N N . LEU A 1 109 ? 11.253 3.731 -1.103 1.00 68.50 109 LEU A N 1
ATOM 823 C CA . LEU A 1 109 ? 11.957 3.273 0.087 1.00 68.50 109 LEU A CA 1
ATOM 824 C C . LEU A 1 109 ? 13.007 2.243 -0.338 1.00 68.50 109 LEU A C 1
ATOM 826 O O . LEU A 1 109 ? 12.838 1.038 -0.168 1.00 68.50 109 LEU A O 1
ATOM 830 N N . ALA A 1 110 ? 14.103 2.725 -0.921 1.00 67.56 110 ALA A N 1
ATOM 831 C CA . ALA A 1 110 ? 15.250 1.881 -1.217 1.00 67.56 110 ALA A CA 1
ATOM 832 C C . ALA A 1 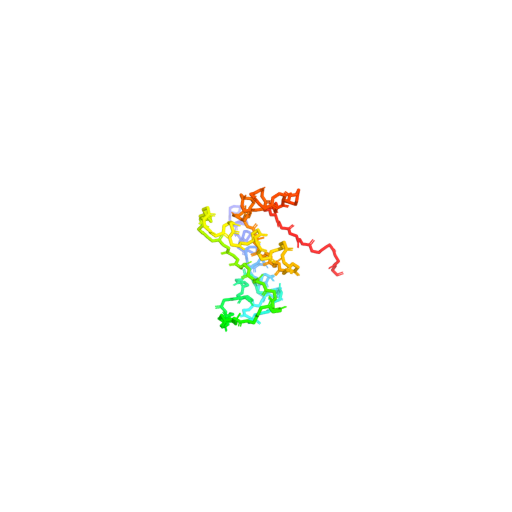110 ? 16.122 1.747 0.038 1.00 67.56 110 ALA A C 1
ATOM 834 O O . ALA A 1 110 ? 16.550 2.747 0.616 1.00 67.56 110 ALA A O 1
ATOM 835 N N . SER A 1 111 ? 16.417 0.509 0.442 1.00 60.03 111 SER A N 1
ATOM 836 C CA . SER A 1 111 ? 17.482 0.248 1.414 1.00 60.03 111 SER A CA 1
ATOM 837 C C . SER A 1 111 ? 18.805 0.782 0.861 1.00 60.03 111 SER A C 1
ATOM 839 O O . SER A 1 111 ? 19.172 0.457 -0.270 1.00 60.03 111 SER A O 1
ATOM 841 N N . LEU A 1 112 ? 19.512 1.592 1.651 1.00 62.47 112 LEU A N 1
ATOM 842 C CA . LEU A 1 112 ? 20.860 2.065 1.315 1.00 62.47 112 LEU A CA 1
ATOM 843 C C . LEU A 1 112 ? 21.923 0.981 1.536 1.00 62.47 112 LEU A C 1
ATOM 845 O O . LEU A 1 112 ? 23.023 1.102 0.998 1.00 62.47 112 LEU A O 1
ATOM 849 N N . ASP A 1 113 ? 21.585 -0.077 2.278 1.00 57.41 113 ASP A N 1
ATOM 850 C CA . ASP A 1 113 ? 22.484 -1.201 2.507 1.00 57.41 113 ASP A CA 1
ATOM 851 C C . ASP A 1 113 ? 22.513 -2.107 1.274 1.00 57.41 113 ASP A C 1
ATOM 853 O O . ASP A 1 113 ? 21.504 -2.716 0.886 1.00 57.41 113 ASP A O 1
ATOM 857 N N . ARG A 1 114 ? 23.696 -2.142 0.657 1.00 53.50 114 ARG A N 1
ATOM 858 C CA . ARG A 1 114 ? 24.088 -2.984 -0.469 1.00 53.50 114 ARG A CA 1
ATOM 859 C C . ARG A 1 114 ? 25.190 -3.935 -0.021 1.00 53.50 114 ARG A C 1
ATOM 861 O O . ARG A 1 114 ? 26.102 -3.466 0.695 1.00 53.50 114 ARG A O 1
#